Protein AF-A0A2D8Q3U7-F1 (afdb_monomer)

Foldseek 3Di:
DVLLVVLLVCLLVPLLVSCCSQPNPDPLSVQLVVLLVQLVCCCVPPHVVVSVVSNVVSSVSSNVSSPDHDPPPPDPD

Sequence (77 aa):
MIKRLLAVILAVLLPPLSVFIVRGMGAGFVVNVILFVAGIGIFFGLYAAPGLLVYGLAILHAFILALLPARRAALST

Solvent-accessible surface area (backbone atoms only — not comparable to full-atom values): 4000 Å² total; per-residue (Å²): 110,69,71,47,56,52,19,49,59,27,5,75,79,40,22,34,58,14,25,34,77,66,64,36,95,40,71,71,20,54,51,20,45,51,29,44,53,49,9,53,49,32,30,79,71,74,42,53,68,66,6,50,52,37,34,47,50,18,24,52,53,19,39,51,56,42,71,43,79,76,78,74,75,76,83,79,126

pLDDT: mean 89.78, std 12.06, range [50.19, 98.12]

Mean predicted aligned error: 4.99 Å

Radius of gyration: 13.53 Å; Cα contacts (8 Å, |Δi|>4): 103; chains: 1; bounding box: 38×17×37 Å

Secondary structure (DSSP, 8-state):
-HHHHHHHHHHHH-HHHHHHHHH-SSHHHHHHHHHHHHHHHHHHHT-HHHHHHHHHHHHHHHHHHHHSPP-------

Structure (mmCIF, N/CA/C/O backbone):
data_AF-A0A2D8Q3U7-F1
#
_entry.id   AF-A0A2D8Q3U7-F1
#
loop_
_atom_site.group_PDB
_atom_site.id
_atom_site.type_symbol
_atom_site.label_atom_id
_atom_site.label_alt_id
_atom_site.label_comp_id
_atom_site.label_asym_id
_atom_site.label_entity_id
_atom_site.label_seq_id
_atom_site.pdbx_PDB_ins_code
_atom_site.Cartn_x
_atom_site.Cartn_y
_atom_site.Cartn_z
_atom_site.occupancy
_atom_site.B_iso_or_equiv
_atom_site.auth_seq_id
_atom_site.auth_comp_id
_atom_site.auth_asym_id
_atom_site.auth_atom_id
_atom_site.pdbx_PDB_model_num
ATOM 1 N N . MET A 1 1 ? -2.224 6.947 20.854 1.00 67.25 1 MET A N 1
ATOM 2 C CA . MET A 1 1 ? -1.429 7.855 19.995 1.00 67.25 1 MET A CA 1
ATOM 3 C C . MET A 1 1 ? -0.257 7.150 19.317 1.00 67.25 1 MET A C 1
ATOM 5 O O . MET A 1 1 ? -0.190 7.213 18.098 1.00 67.25 1 MET A O 1
ATOM 9 N N . ILE A 1 2 ? 0.585 6.398 20.038 1.00 82.94 2 ILE A N 1
ATOM 10 C CA . ILE A 1 2 ? 1.768 5.729 19.455 1.00 82.94 2 ILE A CA 1
ATOM 11 C C . ILE A 1 2 ? 1.473 4.802 18.258 1.00 82.94 2 ILE A C 1
ATOM 13 O O . ILE A 1 2 ? 2.149 4.883 17.240 1.00 82.94 2 ILE A O 1
ATOM 17 N N . LYS A 1 3 ? 0.389 4.012 18.313 1.00 84.56 3 LYS A N 1
ATOM 18 C CA . LYS A 1 3 ? -0.041 3.138 17.201 1.00 84.56 3 LYS A CA 1
ATOM 19 C C . LYS A 1 3 ? -0.355 3.904 15.910 1.00 84.56 3 LYS A C 1
ATOM 21 O O . LYS A 1 3 ? -0.079 3.413 14.825 1.00 84.56 3 LYS A O 1
ATOM 26 N N . ARG A 1 4 ? -0.923 5.109 16.026 1.00 86.06 4 ARG A N 1
ATOM 27 C CA . ARG A 1 4 ? -1.241 5.961 14.869 1.00 86.06 4 ARG A CA 1
ATOM 28 C C . ARG A 1 4 ? 0.012 6.584 14.275 1.00 86.06 4 ARG A C 1
ATOM 30 O O . ARG A 1 4 ? 0.133 6.610 13.062 1.00 86.06 4 ARG A O 1
ATOM 37 N N . LEU A 1 5 ? 0.941 7.035 15.117 1.00 88.25 5 LEU A N 1
ATOM 38 C CA . LEU A 1 5 ? 2.220 7.563 14.646 1.00 88.25 5 LEU A CA 1
ATOM 39 C C . LEU A 1 5 ? 3.005 6.492 13.875 1.00 88.25 5 LEU A C 1
ATOM 41 O O . LEU A 1 5 ? 3.460 6.744 12.764 1.00 88.25 5 LEU A O 1
ATOM 45 N N . LEU A 1 6 ? 3.072 5.273 14.421 1.00 91.00 6 LEU A N 1
ATOM 46 C CA . LEU A 1 6 ? 3.693 4.136 13.743 1.00 91.00 6 LEU A CA 1
ATOM 47 C C . LEU A 1 6 ? 3.004 3.828 12.406 1.00 91.00 6 LEU A C 1
ATOM 49 O O . LEU A 1 6 ? 3.675 3.623 11.401 1.00 91.00 6 LEU A O 1
ATOM 53 N N . ALA A 1 7 ? 1.669 3.840 12.374 1.00 91.06 7 ALA A N 1
ATOM 54 C CA . ALA A 1 7 ? 0.919 3.613 11.144 1.00 91.06 7 ALA A CA 1
ATOM 55 C C . ALA A 1 7 ? 1.185 4.689 10.079 1.00 91.06 7 ALA A C 1
ATOM 57 O O . ALA A 1 7 ? 1.273 4.357 8.903 1.00 91.06 7 ALA A O 1
ATOM 58 N N . VAL A 1 8 ? 1.356 5.955 10.463 1.00 91.62 8 VAL A N 1
ATOM 59 C CA . VAL A 1 8 ? 1.701 7.036 9.523 1.00 91.62 8 VAL A CA 1
ATOM 60 C C . VAL A 1 8 ? 3.074 6.800 8.886 1.00 91.62 8 VAL A C 1
ATOM 62 O O . VAL A 1 8 ? 3.202 6.920 7.672 1.00 91.62 8 VAL A O 1
ATOM 65 N N . ILE A 1 9 ? 4.075 6.388 9.669 1.00 93.38 9 ILE A N 1
ATOM 66 C CA . ILE A 1 9 ? 5.408 6.037 9.145 1.00 93.38 9 ILE A CA 1
ATOM 67 C C . ILE A 1 9 ? 5.309 4.827 8.204 1.00 93.38 9 ILE A C 1
ATOM 69 O O . ILE A 1 9 ? 5.833 4.837 7.089 1.00 93.38 9 ILE A O 1
ATOM 73 N N . LEU A 1 10 ? 4.577 3.795 8.627 1.00 93.44 10 LEU A N 1
ATOM 74 C CA . LEU A 1 10 ? 4.369 2.592 7.827 1.00 93.44 10 LEU A CA 1
ATOM 75 C C . LEU A 1 10 ? 3.552 2.845 6.561 1.00 93.44 10 LEU A C 1
ATOM 77 O O . LEU A 1 10 ? 3.676 2.068 5.625 1.00 93.44 10 LEU A O 1
ATOM 81 N N . ALA A 1 11 ? 2.746 3.907 6.488 1.00 93.12 11 ALA A N 1
ATOM 82 C CA . ALA A 1 11 ? 1.944 4.194 5.300 1.00 93.12 11 ALA A CA 1
ATOM 83 C C . ALA A 1 11 ? 2.818 4.428 4.061 1.00 93.12 11 ALA A C 1
ATOM 85 O O . ALA A 1 11 ? 2.377 4.141 2.956 1.00 93.12 11 ALA A O 1
ATOM 86 N N . VAL A 1 12 ? 4.051 4.910 4.249 1.00 91.81 12 VAL A N 1
ATOM 87 C CA . VAL A 1 12 ? 5.011 5.169 3.166 1.00 91.81 12 VAL A CA 1
ATOM 88 C C . VAL A 1 12 ? 5.841 3.927 2.834 1.00 91.81 12 VAL A C 1
ATOM 90 O O . VAL A 1 12 ? 6.067 3.625 1.664 1.00 91.81 12 VAL A O 1
ATOM 93 N N . LEU A 1 13 ? 6.301 3.210 3.863 1.00 92.50 13 LEU A N 1
ATOM 94 C CA . LEU A 1 13 ? 7.216 2.072 3.705 1.00 92.50 13 LEU A CA 1
ATOM 95 C C . LEU A 1 13 ? 6.493 0.774 3.343 1.00 92.50 13 LEU A C 1
ATOM 97 O O . LEU A 1 13 ? 6.988 -0.016 2.547 1.00 92.50 13 LEU A O 1
ATOM 101 N N . LEU A 1 14 ? 5.342 0.534 3.969 1.00 95.50 14 LEU A N 1
ATOM 102 C CA . LEU A 1 14 ? 4.567 -0.687 3.811 1.00 95.50 14 LEU A CA 1
ATOM 103 C C . LEU A 1 14 ? 3.065 -0.380 3.976 1.00 95.50 14 LEU A C 1
ATOM 105 O O . LEU A 1 14 ? 2.475 -0.689 5.021 1.00 95.50 14 LEU A O 1
ATOM 109 N N . PRO A 1 15 ? 2.436 0.233 2.950 1.00 95.69 15 PRO A N 1
ATOM 110 C CA . PRO A 1 15 ? 1.054 0.716 3.005 1.00 95.69 15 PRO A CA 1
ATOM 111 C C . PRO A 1 15 ? 0.034 -0.308 3.546 1.00 95.69 15 PRO A C 1
ATOM 113 O O . PRO A 1 15 ? -0.757 0.050 4.426 1.00 95.69 15 PRO A O 1
ATOM 116 N N . PRO A 1 16 ? 0.078 -1.604 3.157 1.00 96.88 16 PRO A N 1
ATOM 117 C CA . PRO A 1 16 ? -0.843 -2.601 3.704 1.00 96.88 16 PRO A CA 1
ATOM 118 C C . PRO A 1 16 ? -0.706 -2.792 5.215 1.00 96.88 16 PRO A C 1
ATOM 120 O O . PRO A 1 16 ? -1.712 -2.917 5.913 1.0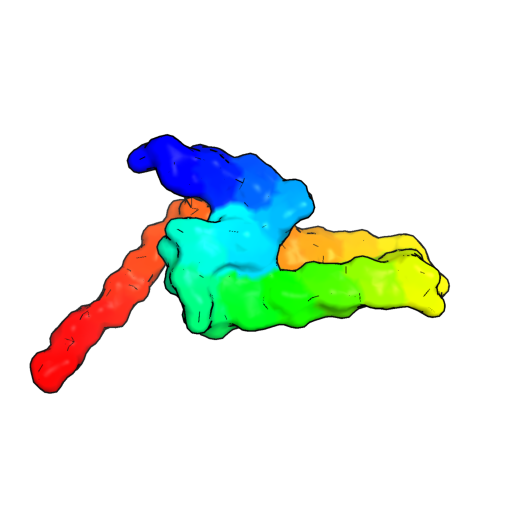0 96.88 16 PRO A O 1
ATOM 123 N N . LEU A 1 17 ? 0.519 -2.765 5.745 1.00 96.00 17 LEU A N 1
ATOM 124 C CA . LEU A 1 17 ? 0.755 -2.958 7.175 1.00 96.00 17 LEU A CA 1
ATOM 125 C C . LEU A 1 17 ? 0.238 -1.769 7.993 1.00 96.00 17 LEU A C 1
ATOM 127 O O . LEU A 1 17 ? -0.348 -1.962 9.059 1.00 96.00 17 LEU A O 1
ATOM 131 N N . SER A 1 18 ? 0.386 -0.548 7.472 1.00 96.06 18 SER A N 1
ATOM 132 C CA . SER A 1 18 ? -0.221 0.648 8.067 1.00 96.06 18 SER A CA 1
ATOM 133 C C . SER A 1 18 ? -1.733 0.496 8.227 1.00 96.06 18 SER A C 1
ATOM 135 O O . SER A 1 18 ? -2.275 0.683 9.324 1.00 96.06 18 SER A O 1
ATOM 137 N N . VAL A 1 19 ? -2.414 0.079 7.154 1.00 95.38 19 VAL A N 1
ATOM 138 C CA . VAL A 1 19 ? -3.866 -0.117 7.178 1.00 95.38 19 VAL A CA 1
ATOM 139 C C . VAL A 1 19 ? -4.253 -1.244 8.126 1.00 95.38 19 VAL A C 1
ATOM 141 O O . VAL A 1 19 ? -5.181 -1.067 8.912 1.00 95.38 19 VAL A O 1
ATOM 144 N N . PHE A 1 20 ? -3.526 -2.360 8.124 1.00 95.19 20 PHE A N 1
ATOM 145 C CA . PHE A 1 20 ? -3.783 -3.477 9.031 1.00 95.19 20 PHE A CA 1
ATOM 146 C C . PHE A 1 20 ? -3.749 -3.050 10.506 1.00 95.19 20 PHE A C 1
ATOM 148 O O . PHE A 1 20 ? -4.663 -3.370 11.264 1.00 95.19 20 PHE A O 1
ATOM 155 N N . ILE A 1 21 ? -2.749 -2.260 10.908 1.00 92.31 21 ILE A N 1
ATOM 156 C CA . ILE A 1 21 ? -2.582 -1.814 12.301 1.00 92.31 21 ILE A CA 1
ATOM 157 C C . ILE A 1 21 ? -3.740 -0.921 12.770 1.00 92.31 21 ILE A C 1
ATOM 159 O O . ILE A 1 21 ? -4.111 -0.957 13.946 1.00 92.31 21 ILE A O 1
ATOM 163 N N . VAL A 1 22 ? -4.306 -0.102 11.878 1.00 91.50 22 VAL A N 1
ATOM 164 C CA . VAL A 1 22 ? -5.343 0.884 12.238 1.00 91.50 22 VAL A CA 1
ATOM 165 C C . VAL A 1 22 ? -6.761 0.367 11.989 1.00 91.50 22 VAL A C 1
ATOM 167 O O . VAL A 1 22 ? -7.689 0.762 12.698 1.00 91.50 22 VAL A O 1
ATOM 170 N N . ARG A 1 23 ? -6.949 -0.484 10.976 1.00 89.06 23 ARG A N 1
ATOM 171 C CA . ARG A 1 23 ? -8.261 -0.883 10.438 1.00 89.06 23 ARG A CA 1
ATOM 172 C C . ARG A 1 23 ? -8.506 -2.398 10.476 1.00 89.06 23 ARG A C 1
ATOM 174 O O . ARG A 1 23 ? -9.646 -2.802 10.267 1.00 89.06 23 ARG A O 1
ATOM 181 N N . GLY A 1 24 ? -7.492 -3.224 10.741 1.00 91.50 24 GLY A N 1
ATOM 182 C CA . GLY A 1 24 ? -7.591 -4.688 10.675 1.00 91.50 24 GLY A CA 1
ATOM 183 C C . GLY A 1 24 ? -7.747 -5.227 9.245 1.00 91.50 24 GLY A C 1
ATOM 184 O O . GLY A 1 24 ? -7.486 -4.521 8.272 1.00 91.50 24 GLY A O 1
ATOM 185 N N . MET A 1 25 ? -8.198 -6.479 9.106 1.00 92.25 25 MET A N 1
ATOM 186 C CA . MET A 1 25 ? -8.370 -7.184 7.816 1.00 92.25 25 MET A CA 1
ATOM 187 C C . MET A 1 25 ? -9.670 -6.809 7.077 1.00 92.25 25 MET A C 1
ATOM 189 O O . MET A 1 25 ? -10.402 -7.669 6.599 1.00 92.25 25 MET A O 1
ATOM 193 N N . GLY A 1 26 ? -9.995 -5.518 7.013 1.00 91.38 26 GLY A N 1
ATOM 194 C CA . GLY A 1 26 ? -11.168 -5.029 6.285 1.00 91.38 26 GLY A CA 1
ATOM 195 C C . GLY A 1 26 ? -10.898 -4.773 4.798 1.00 91.38 26 GLY A C 1
ATOM 196 O O . GLY A 1 26 ? -9.776 -4.915 4.312 1.00 91.38 26 GLY A O 1
ATOM 197 N N . ALA A 1 27 ? -11.914 -4.280 4.084 1.00 91.94 27 ALA A N 1
ATOM 198 C CA . ALA A 1 27 ? -11.803 -3.921 2.665 1.00 91.94 27 ALA A CA 1
ATOM 199 C C . ALA A 1 27 ? -10.624 -2.971 2.375 1.00 91.94 27 ALA A C 1
ATOM 201 O O . ALA A 1 27 ? -9.903 -3.155 1.400 1.00 91.94 27 ALA A O 1
ATOM 202 N N . GLY A 1 28 ? -10.365 -1.998 3.258 1.00 93.31 28 GLY A N 1
ATOM 203 C CA . GLY A 1 28 ? -9.244 -1.070 3.092 1.00 93.31 28 GLY A CA 1
ATOM 204 C C . GLY A 1 28 ? -7.868 -1.749 3.085 1.00 93.31 28 GLY A C 1
ATOM 205 O O . GLY A 1 28 ? -6.976 -1.291 2.369 1.00 93.31 28 GLY A O 1
ATOM 206 N N . PHE A 1 29 ? -7.702 -2.836 3.849 1.00 95.25 29 PHE A N 1
ATOM 207 C CA . PHE A 1 29 ? -6.471 -3.629 3.868 1.00 95.25 29 PHE A CA 1
ATOM 208 C C . PHE A 1 29 ? -6.309 -4.406 2.563 1.00 95.25 29 PHE A C 1
ATOM 210 O O . PHE A 1 29 ? -5.263 -4.307 1.929 1.00 95.25 29 PHE A O 1
ATOM 217 N N . VAL A 1 30 ? -7.364 -5.094 2.116 1.00 96.50 30 VAL A N 1
ATOM 218 C CA . VAL A 1 30 ? -7.365 -5.855 0.854 1.00 96.50 30 VAL A CA 1
ATOM 219 C C . VAL A 1 30 ? -7.043 -4.949 -0.335 1.00 96.50 30 VAL A C 1
ATOM 221 O O . VAL A 1 30 ? -6.165 -5.272 -1.131 1.00 96.50 30 VAL A O 1
ATOM 224 N N . VAL A 1 31 ? -7.679 -3.776 -0.412 1.00 96.62 31 VAL A N 1
ATOM 225 C CA . VAL A 1 31 ? -7.382 -2.767 -1.442 1.00 96.62 31 VAL A CA 1
ATOM 226 C C . VAL A 1 31 ? -5.905 -2.374 -1.417 1.00 96.62 31 VAL A C 1
ATOM 228 O O . VAL A 1 31 ? -5.273 -2.293 -2.466 1.00 96.62 31 VAL A O 1
ATOM 231 N N . ASN A 1 32 ? -5.326 -2.172 -0.230 1.00 97.31 32 ASN A N 1
A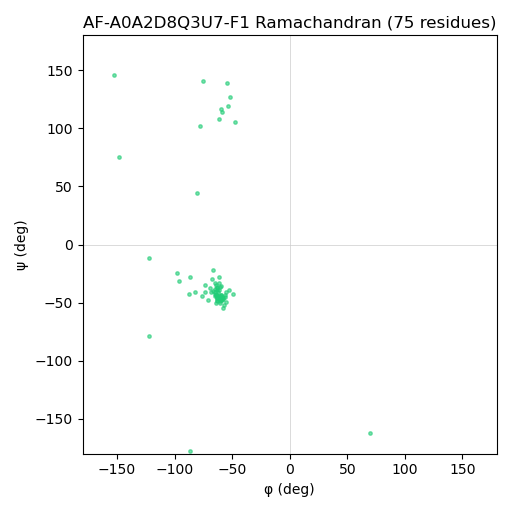TOM 232 C CA . ASN A 1 32 ? -3.909 -1.835 -0.115 1.00 97.31 32 ASN A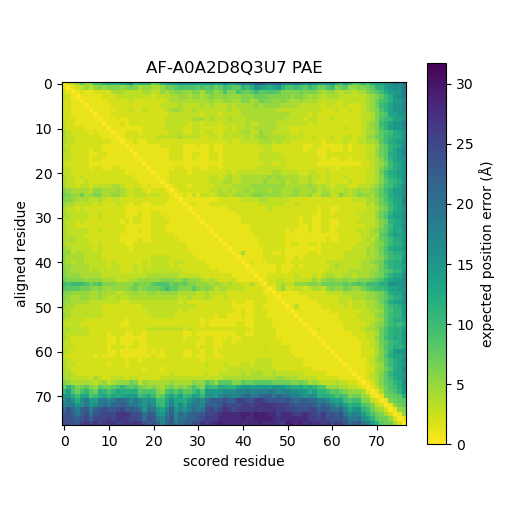 CA 1
ATOM 233 C C . ASN A 1 32 ? -2.984 -2.9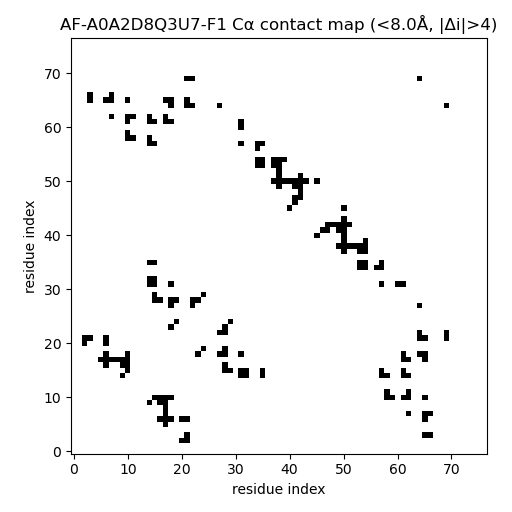67 -0.557 1.00 97.31 32 ASN A C 1
ATOM 235 O O . ASN A 1 32 ? -1.989 -2.691 -1.218 1.00 97.31 32 ASN A O 1
ATOM 239 N N . VAL A 1 33 ? -3.301 -4.219 -0.221 1.00 97.75 33 VAL A N 1
ATOM 240 C CA . VAL A 1 33 ? -2.529 -5.380 -0.686 1.00 97.75 33 VAL A CA 1
ATOM 241 C C . VAL A 1 33 ? -2.546 -5.449 -2.212 1.00 97.75 33 VAL A C 1
ATOM 243 O O . VAL A 1 33 ? -1.487 -5.582 -2.819 1.00 97.75 33 VAL A O 1
ATOM 246 N N . ILE A 1 34 ? -3.718 -5.288 -2.836 1.00 98.12 34 ILE A N 1
ATOM 247 C CA . ILE A 1 34 ? -3.854 -5.311 -4.299 1.00 98.12 34 ILE A CA 1
ATOM 248 C C . ILE A 1 34 ? -3.023 -4.195 -4.936 1.00 98.12 34 ILE A C 1
ATOM 250 O O . ILE A 1 34 ? -2.232 -4.471 -5.833 1.00 98.12 34 ILE A O 1
ATOM 254 N N . LEU A 1 35 ? -3.156 -2.954 -4.457 1.00 97.25 35 LEU A N 1
ATOM 255 C CA . LEU A 1 35 ? -2.395 -1.822 -4.995 1.00 97.25 35 LEU A CA 1
ATOM 256 C C . LEU A 1 35 ? -0.885 -1.993 -4.790 1.00 97.25 35 LEU A C 1
ATOM 258 O O . LEU A 1 35 ? -0.109 -1.685 -5.688 1.00 97.25 35 LEU A O 1
ATOM 262 N N . PHE A 1 36 ? -0.457 -2.514 -3.640 1.00 97.44 36 PHE A N 1
ATOM 263 C CA . PHE A 1 36 ? 0.955 -2.762 -3.354 1.00 97.44 36 PHE A CA 1
ATOM 264 C C . PHE A 1 36 ? 1.546 -3.817 -4.297 1.00 97.44 36 PHE A C 1
ATOM 266 O O . PHE A 1 36 ? 2.568 -3.570 -4.938 1.00 97.44 36 PHE A O 1
ATOM 273 N N . VAL A 1 37 ? 0.879 -4.968 -4.433 1.00 97.44 37 VAL A N 1
ATOM 274 C CA . VAL A 1 37 ? 1.328 -6.059 -5.313 1.00 97.44 37 VAL A CA 1
ATOM 275 C C . VAL A 1 37 ? 1.288 -5.628 -6.779 1.00 97.44 37 VAL A C 1
ATOM 277 O O . VAL A 1 37 ? 2.256 -5.854 -7.503 1.00 97.44 37 VAL A O 1
ATOM 280 N N . ALA A 1 38 ? 0.216 -4.961 -7.215 1.00 97.12 38 ALA A N 1
ATOM 281 C CA . ALA A 1 38 ? 0.104 -4.446 -8.577 1.00 97.12 38 ALA A CA 1
ATOM 282 C C . ALA A 1 38 ? 1.171 -3.383 -8.872 1.00 97.12 38 ALA A C 1
ATOM 284 O O . ALA A 1 38 ? 1.808 -3.441 -9.919 1.00 97.12 38 ALA A O 1
ATOM 285 N N . GLY A 1 39 ? 1.414 -2.449 -7.949 1.00 96.38 39 GLY A N 1
ATOM 286 C CA . GLY A 1 39 ? 2.435 -1.413 -8.107 1.00 96.38 39 GLY A CA 1
ATOM 287 C C . GLY A 1 39 ? 3.833 -2.000 -8.274 1.00 96.38 39 GLY A C 1
ATOM 288 O O . GLY A 1 39 ? 4.536 -1.637 -9.216 1.00 96.38 39 GLY A O 1
ATOM 289 N N . ILE A 1 40 ? 4.203 -2.969 -7.431 1.00 95.69 40 ILE A N 1
ATOM 290 C CA . ILE A 1 40 ? 5.477 -3.694 -7.550 1.00 95.69 40 ILE A CA 1
ATOM 291 C C . ILE A 1 40 ? 5.544 -4.474 -8.869 1.00 95.69 40 ILE A C 1
ATOM 293 O O . ILE A 1 40 ? 6.533 -4.368 -9.593 1.00 95.69 40 ILE A O 1
ATOM 297 N N . GLY A 1 41 ? 4.492 -5.221 -9.212 1.00 96.88 41 GLY A N 1
ATOM 298 C CA . GLY A 1 41 ? 4.448 -6.011 -10.443 1.00 96.88 41 GLY A CA 1
ATOM 299 C C . GLY A 1 41 ? 4.603 -5.154 -11.701 1.00 96.88 41 GLY A C 1
ATOM 300 O O . GLY A 1 41 ? 5.385 -5.492 -12.585 1.00 96.88 41 GLY A O 1
ATOM 301 N N . ILE A 1 42 ? 3.923 -4.008 -11.762 1.00 96.88 42 ILE A N 1
ATOM 302 C CA . ILE A 1 42 ? 4.022 -3.067 -12.885 1.00 96.88 42 ILE A CA 1
ATOM 303 C C . ILE A 1 42 ? 5.407 -2.407 -12.923 1.00 96.88 42 ILE A C 1
ATOM 305 O O . ILE A 1 42 ? 5.971 -2.264 -14.008 1.00 96.88 42 ILE A O 1
ATOM 309 N N . PHE A 1 43 ? 5.967 -2.035 -11.765 1.00 96.38 43 PHE A N 1
ATOM 310 C CA . PHE A 1 43 ? 7.281 -1.393 -11.676 1.00 96.38 43 PHE A CA 1
ATOM 311 C C . PHE A 1 43 ? 8.390 -2.271 -12.265 1.00 96.38 43 PHE A C 1
ATOM 313 O O . PHE A 1 43 ? 9.191 -1.786 -13.062 1.00 96.38 43 PHE A O 1
ATOM 320 N N . PHE A 1 44 ? 8.421 -3.553 -11.885 1.00 95.44 44 PHE A N 1
ATOM 321 C CA . PHE A 1 44 ? 9.449 -4.496 -12.336 1.00 95.44 44 PHE A CA 1
ATOM 322 C C . PHE A 1 44 ? 9.124 -5.173 -13.674 1.00 95.44 44 PHE A C 1
ATOM 324 O O . PHE A 1 44 ? 10.045 -5.573 -14.378 1.00 95.44 44 PHE A O 1
ATOM 331 N N . GLY A 1 45 ? 7.842 -5.330 -14.020 1.00 94.44 45 GLY A N 1
ATOM 332 C CA . GLY A 1 45 ? 7.413 -6.094 -15.195 1.00 94.44 45 GLY A CA 1
ATOM 333 C C . GLY A 1 45 ? 7.105 -5.268 -16.445 1.00 94.44 45 GLY A C 1
ATOM 334 O O . GLY A 1 45 ? 7.174 -5.806 -17.546 1.00 94.44 45 GLY A O 1
ATOM 335 N N . LEU A 1 46 ? 6.748 -3.988 -16.300 1.00 92.50 46 LEU A N 1
ATOM 336 C CA . LEU A 1 46 ? 6.374 -3.118 -17.422 1.00 92.50 46 LEU A CA 1
ATOM 337 C C . LEU A 1 46 ? 7.276 -1.886 -17.487 1.00 92.50 46 LEU A C 1
ATOM 339 O O . LEU A 1 46 ? 8.185 -1.820 -18.307 1.00 92.50 46 LEU A O 1
ATOM 343 N N . TYR A 1 47 ? 7.010 -0.905 -16.624 1.00 92.88 47 TYR A N 1
ATOM 344 C CA . TYR A 1 47 ? 7.740 0.355 -16.559 1.00 92.88 47 TYR A CA 1
ATOM 345 C C . TYR A 1 47 ? 7.677 0.921 -15.142 1.00 92.88 47 TYR A C 1
ATOM 347 O O . TYR A 1 47 ? 6.646 0.859 -14.466 1.00 92.88 47 TYR A O 1
ATOM 355 N N . ALA A 1 48 ? 8.761 1.578 -14.732 1.00 93.06 48 ALA A N 1
ATOM 356 C CA . ALA A 1 48 ? 8.874 2.170 -13.405 1.00 93.06 48 ALA A CA 1
ATOM 357 C C . ALA A 1 48 ? 7.782 3.219 -13.120 1.00 93.06 48 ALA A C 1
ATOM 359 O O . ALA A 1 48 ? 7.160 3.191 -12.062 1.00 93.06 48 ALA A O 1
ATOM 360 N N . ALA A 1 49 ? 7.511 4.124 -14.069 1.00 96.38 49 ALA A N 1
ATOM 361 C CA . ALA A 1 49 ? 6.566 5.229 -13.882 1.00 96.38 49 ALA A CA 1
ATOM 362 C C . ALA A 1 49 ? 5.135 4.777 -13.505 1.00 96.38 49 ALA A C 1
ATOM 364 O O . ALA A 1 49 ? 4.643 5.211 -12.462 1.00 96.38 49 ALA A O 1
ATOM 365 N N . PRO A 1 50 ? 4.454 3.893 -14.262 1.00 95.88 50 PRO A N 1
ATOM 366 C CA . PRO A 1 50 ? 3.120 3.430 -13.880 1.00 95.88 50 PRO A CA 1
ATOM 367 C C . PRO A 1 50 ? 3.124 2.612 -12.581 1.00 95.88 50 PRO A C 1
ATOM 369 O O . PRO A 1 50 ? 2.186 2.724 -11.794 1.00 95.88 50 PRO A O 1
ATOM 372 N N . GLY A 1 51 ? 4.189 1.853 -12.302 1.00 95.56 51 GLY A N 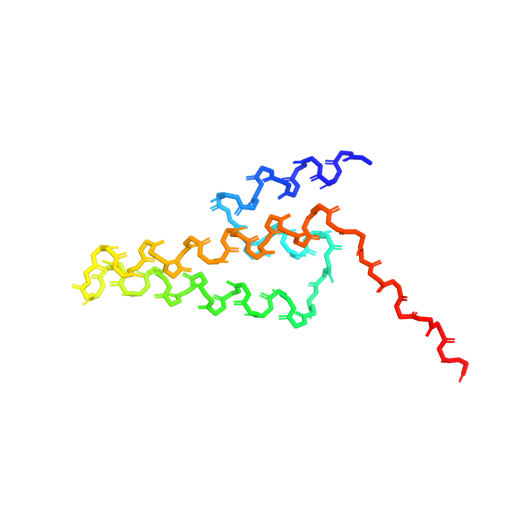1
ATOM 373 C CA . GLY A 1 51 ? 4.329 1.131 -11.035 1.00 95.56 51 GLY A CA 1
ATOM 374 C C . GLY A 1 51 ? 4.403 2.070 -9.829 1.00 95.56 51 GLY A C 1
ATOM 375 O O . GLY A 1 51 ? 3.696 1.870 -8.841 1.00 95.56 51 GLY A O 1
ATOM 376 N N . LEU A 1 52 ? 5.182 3.151 -9.944 1.00 95.88 52 LEU A N 1
ATOM 377 C CA . LEU A 1 52 ? 5.268 4.202 -8.926 1.00 95.88 52 LEU A CA 1
ATOM 378 C C . LEU A 1 52 ? 3.933 4.922 -8.718 1.00 95.88 52 LEU A C 1
ATOM 380 O O . LEU A 1 52 ? 3.593 5.230 -7.579 1.00 95.88 52 LEU A O 1
ATOM 384 N N . LEU A 1 53 ? 3.158 5.160 -9.782 1.00 97.00 53 LEU A N 1
ATOM 385 C CA . LEU A 1 53 ? 1.827 5.764 -9.663 1.00 97.00 53 LEU A CA 1
ATOM 386 C C . LEU A 1 53 ? 0.876 4.874 -8.856 1.00 97.00 53 LEU A C 1
ATOM 388 O O . LEU A 1 53 ? 0.239 5.345 -7.915 1.00 97.00 53 LEU A O 1
ATOM 392 N N . VAL A 1 54 ? 0.814 3.579 -9.175 1.00 97.00 54 VAL A N 1
ATOM 393 C CA . VAL A 1 54 ? -0.044 2.624 -8.455 1.00 97.00 54 VAL A CA 1
ATOM 394 C C . VAL A 1 54 ? 0.413 2.459 -7.001 1.00 97.00 54 VAL A C 1
ATOM 396 O O . VAL A 1 54 ? -0.414 2.459 -6.087 1.00 97.00 54 VAL A O 1
ATOM 399 N N . TYR A 1 55 ? 1.725 2.405 -6.761 1.00 95.31 55 TYR A N 1
ATOM 400 C CA . TYR A 1 55 ? 2.287 2.390 -5.410 1.00 95.31 55 TYR A CA 1
ATOM 401 C C . TYR A 1 55 ? 1.951 3.671 -4.625 1.00 95.31 55 TYR A C 1
ATOM 403 O O . TYR A 1 55 ? 1.559 3.610 -3.458 1.00 95.31 55 TYR A O 1
ATOM 411 N N . GLY A 1 56 ? 2.017 4.834 -5.277 1.00 96.81 56 GLY A N 1
ATOM 412 C CA . GLY A 1 56 ? 1.627 6.121 -4.702 1.00 96.81 56 GLY A CA 1
ATOM 413 C C . GLY A 1 56 ? 0.158 6.165 -4.276 1.00 96.81 56 GLY A C 1
ATOM 414 O O . GLY A 1 56 ? -0.156 6.709 -3.217 1.00 96.81 56 GLY A O 1
ATOM 415 N N . LEU A 1 57 ? -0.741 5.526 -5.034 1.00 97.56 57 LEU A N 1
ATOM 416 C CA . LEU A 1 57 ? -2.147 5.376 -4.641 1.00 97.56 57 LEU A CA 1
ATOM 417 C C . LEU A 1 57 ? -2.305 4.519 -3.377 1.00 97.56 57 LEU A C 1
ATOM 419 O O . LEU A 1 57 ? -3.127 4.854 -2.519 1.00 97.56 57 LEU A O 1
ATOM 423 N N . ALA A 1 58 ? -1.507 3.456 -3.226 1.00 97.06 58 ALA A N 1
ATOM 424 C CA . ALA A 1 58 ? -1.494 2.653 -2.003 1.00 97.06 58 ALA A CA 1
ATOM 425 C C . ALA A 1 58 ? -1.087 3.505 -0.791 1.00 97.06 58 ALA A C 1
ATOM 427 O O . ALA A 1 58 ? -1.807 3.521 0.210 1.00 97.06 58 ALA A O 1
ATOM 428 N N . ILE A 1 59 ? 0.006 4.272 -0.914 1.00 97.25 59 ILE A N 1
ATOM 429 C CA . ILE A 1 59 ? 0.477 5.192 0.134 1.00 97.25 59 ILE A CA 1
ATOM 430 C C . ILE A 1 59 ? -0.612 6.201 0.490 1.00 97.25 59 ILE A C 1
ATOM 432 O O . ILE A 1 59 ? -0.952 6.344 1.664 1.00 97.25 59 ILE A O 1
ATOM 436 N N . LEU A 1 60 ? -1.179 6.889 -0.505 1.00 97.25 60 LEU A N 1
ATOM 437 C CA . LEU A 1 60 ? -2.189 7.921 -0.282 1.00 97.25 60 LEU A CA 1
ATOM 438 C C . LEU A 1 60 ? -3.404 7.351 0.458 1.00 97.25 60 LEU A C 1
ATOM 440 O O . LEU A 1 60 ? -3.844 7.910 1.464 1.00 97.25 60 LEU A O 1
ATOM 444 N N . HIS A 1 61 ? -3.913 6.206 0.003 1.00 96.00 61 HIS A N 1
ATOM 445 C CA . HIS A 1 61 ? -5.044 5.546 0.642 1.00 96.00 61 HIS A CA 1
ATOM 446 C C . HIS A 1 61 ? -4.708 5.084 2.073 1.00 96.00 61 HIS A C 1
ATOM 448 O O . HIS A 1 61 ? -5.500 5.316 2.989 1.00 96.00 61 HIS A O 1
ATOM 454 N N . ALA A 1 62 ? -3.531 4.490 2.306 1.00 95.69 62 ALA A N 1
ATOM 455 C CA . ALA A 1 62 ? -3.083 4.102 3.646 1.00 95.69 62 ALA A CA 1
ATOM 456 C C . ALA A 1 62 ? -2.957 5.304 4.589 1.00 95.69 62 ALA A C 1
ATOM 458 O O . ALA A 1 62 ? -3.440 5.264 5.722 1.00 95.69 62 ALA A O 1
ATOM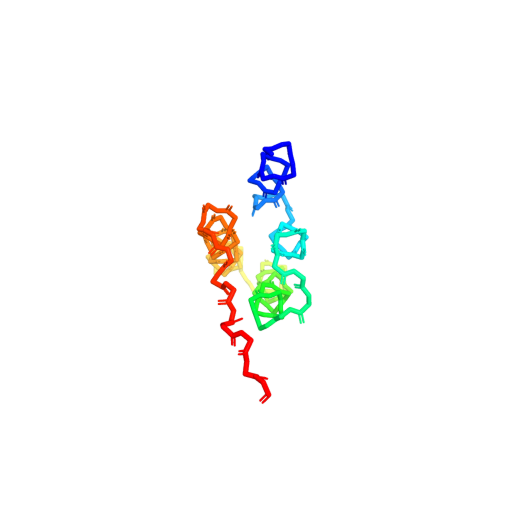 459 N N . PHE A 1 63 ? -2.368 6.394 4.102 1.00 95.06 63 PHE A N 1
ATOM 460 C CA . PHE A 1 63 ? -2.160 7.619 4.862 1.00 95.06 63 PHE A CA 1
ATOM 461 C C . PHE A 1 63 ? -3.493 8.254 5.276 1.00 95.06 63 PHE A C 1
ATOM 463 O O . PHE A 1 63 ? -3.696 8.566 6.452 1.00 95.06 63 PHE A O 1
ATOM 470 N N . ILE A 1 64 ? -4.451 8.351 4.347 1.00 93.81 64 ILE A N 1
ATOM 471 C CA . ILE A 1 64 ? -5.813 8.824 4.637 1.00 93.81 64 ILE A CA 1
ATOM 472 C C . ILE A 1 64 ? -6.469 7.947 5.713 1.00 93.81 64 ILE A C 1
ATOM 474 O O . ILE A 1 64 ? -7.025 8.463 6.687 1.00 93.81 64 ILE A O 1
ATOM 478 N N . LEU A 1 65 ? -6.387 6.619 5.585 1.00 92.31 65 LEU A N 1
ATOM 479 C CA . LEU A 1 65 ? -6.992 5.700 6.552 1.00 92.31 65 LEU A CA 1
ATOM 480 C C . LEU A 1 65 ? -6.328 5.735 7.933 1.00 92.31 65 LEU A C 1
ATOM 482 O O . LEU A 1 65 ? -7.030 5.489 8.923 1.00 92.31 65 LEU A O 1
ATOM 486 N N . ALA A 1 66 ? -5.029 6.035 8.003 1.00 91.38 66 ALA A N 1
ATOM 487 C CA . ALA A 1 66 ? -4.272 6.195 9.243 1.00 91.38 66 ALA A CA 1
ATOM 488 C C . ALA A 1 66 ? -4.604 7.513 9.971 1.00 91.38 66 ALA A C 1
ATOM 490 O O . ALA A 1 66 ? -4.654 7.546 11.208 1.00 91.38 66 ALA A O 1
ATOM 491 N N . LEU A 1 67 ? -4.875 8.588 9.223 1.00 89.44 67 LEU A N 1
ATOM 492 C CA . LEU A 1 67 ? -5.295 9.878 9.777 1.00 89.44 67 LEU A CA 1
ATOM 493 C C . LEU A 1 67 ? -6.758 9.863 10.228 1.00 89.44 67 LEU A C 1
ATOM 495 O O . LEU A 1 67 ? -7.078 10.316 11.332 1.00 89.44 67 LEU A O 1
ATOM 499 N N . LEU A 1 68 ? -7.654 9.295 9.426 1.00 88.25 68 LEU A N 1
ATOM 500 C CA . LEU A 1 68 ? -9.078 9.287 9.743 1.00 88.25 68 LEU A CA 1
ATOM 501 C C . LEU A 1 68 ? -9.409 8.265 10.845 1.00 88.25 68 LEU A C 1
ATOM 503 O O . LEU A 1 68 ? -8.885 7.150 10.843 1.00 88.25 68 LEU A O 1
ATOM 507 N N . PRO A 1 69 ? -10.310 8.587 11.793 1.00 75.88 69 PRO A N 1
ATOM 508 C CA . PRO A 1 69 ? -10.882 7.594 12.695 1.00 75.88 69 PRO A CA 1
ATOM 509 C C . PRO A 1 69 ? -11.503 6.435 11.918 1.00 75.88 69 PRO A C 1
ATOM 511 O O . PRO A 1 69 ? -12.174 6.638 10.903 1.00 75.88 69 PRO A O 1
ATOM 514 N N . ALA A 1 70 ? -11.298 5.210 12.404 1.00 71.12 70 ALA A N 1
ATOM 515 C CA . ALA A 1 70 ? -12.142 4.103 11.994 1.00 71.12 70 ALA A CA 1
ATOM 516 C C . ALA A 1 70 ? -13.575 4.469 12.396 1.00 71.12 70 ALA A C 1
ATOM 518 O O . ALA A 1 70 ? -13.849 4.663 13.582 1.00 71.12 70 ALA A O 1
ATOM 519 N N . ARG A 1 71 ? -14.475 4.626 11.417 1.00 68.00 71 ARG A N 1
ATOM 520 C CA . ARG A 1 71 ? -15.903 4.719 11.720 1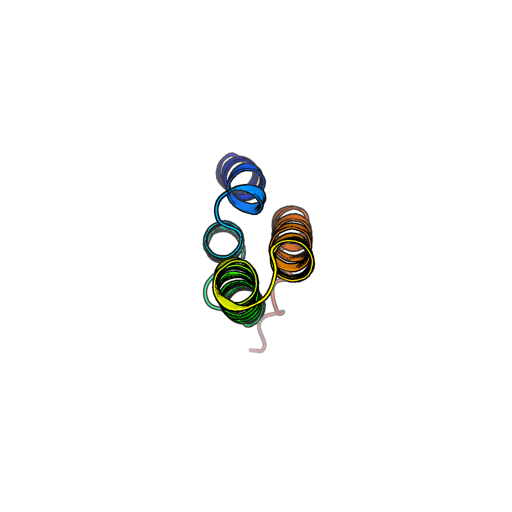.00 68.00 71 ARG A CA 1
ATOM 521 C C . ARG A 1 71 ? -16.263 3.396 12.381 1.00 68.00 71 ARG A C 1
ATOM 523 O O . ARG A 1 71 ? -16.236 2.362 11.721 1.00 68.00 71 ARG A O 1
ATOM 530 N N . ARG A 1 72 ? -16.517 3.420 13.691 1.00 59.66 72 ARG A N 1
ATOM 531 C CA . ARG A 1 72 ? -17.148 2.290 14.369 1.00 59.66 72 ARG A CA 1
ATOM 532 C C . ARG A 1 72 ? -18.487 2.114 13.667 1.00 59.66 72 ARG A C 1
ATOM 534 O O . ARG A 1 72 ? -19.302 3.034 13.706 1.00 59.66 72 ARG A O 1
ATOM 541 N N . ALA A 1 73 ? -18.671 0.999 12.965 1.00 53.78 73 ALA A N 1
ATOM 542 C CA . ALA A 1 73 ? -20.013 0.579 12.603 1.00 53.78 73 ALA A CA 1
ATOM 543 C C . ALA A 1 73 ? -20.790 0.551 13.921 1.00 53.78 73 ALA A C 1
ATOM 545 O O . ALA A 1 73 ? -20.345 -0.080 14.883 1.00 53.78 73 ALA A O 1
ATOM 546 N N . ALA A 1 74 ? -21.844 1.362 14.008 1.00 51.25 74 ALA A N 1
ATOM 547 C CA . ALA A 1 74 ? -22.746 1.314 15.140 1.00 51.25 74 ALA A CA 1
ATOM 548 C C . ALA A 1 74 ? -23.177 -0.147 15.294 1.00 51.25 74 ALA A C 1
ATOM 550 O O . ALA A 1 74 ? -23.560 -0.779 14.313 1.00 51.25 74 ALA A O 1
ATOM 551 N N . LEU A 1 75 ? -23.004 -0.675 16.504 1.00 58.16 75 LEU A N 1
ATOM 552 C CA . LEU A 1 75 ? -23.477 -1.987 16.914 1.00 58.16 75 LEU A CA 1
ATOM 553 C C . LEU A 1 75 ? -24.943 -2.121 16.485 1.00 58.16 75 LEU A C 1
ATOM 555 O O . LEU A 1 75 ? -25.811 -1.488 17.082 1.00 58.16 75 LEU A O 1
ATOM 559 N N . SER A 1 76 ? -25.211 -2.900 15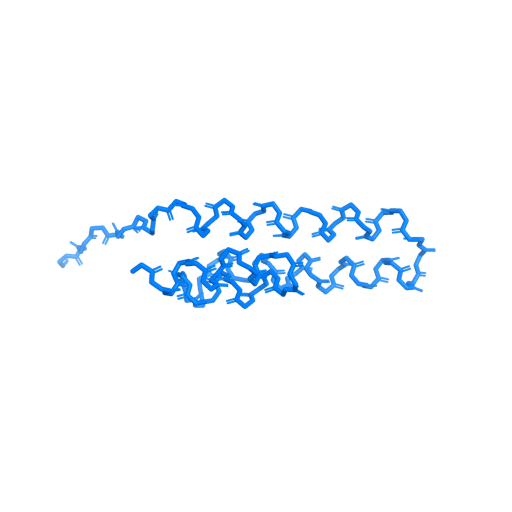.439 1.00 50.19 76 SER A N 1
ATOM 560 C CA . SER A 1 76 ? -26.543 -3.444 15.214 1.00 50.19 76 SER A CA 1
ATOM 561 C C . SER A 1 76 ? -26.684 -4.625 16.167 1.00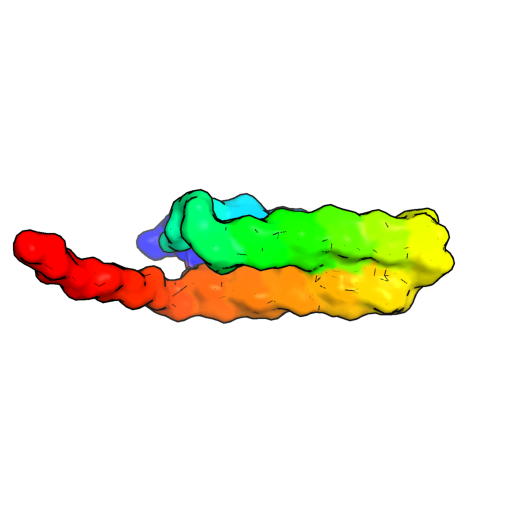 50.19 76 SER A C 1
ATOM 563 O O . SER A 1 76 ? -26.055 -5.665 15.964 1.00 50.19 76 SER A O 1
ATOM 565 N N . THR A 1 77 ? -27.408 -4.349 17.250 1.00 51.75 77 THR A N 1
ATOM 566 C CA . THR A 1 77 ? -28.096 -5.281 18.154 1.00 51.75 77 THR A CA 1
ATOM 567 C C . THR A 1 77 ? -28.641 -6.521 17.468 1.00 51.75 77 THR A C 1
ATOM 569 O O . THR A 1 77 ? -29.203 -6.348 16.361 1.00 51.75 77 THR A O 1
#